Protein AF-A0A316ZBU3-F1 (afdb_monomer)

pLDDT: mean 79.97, std 15.05, range [44.72, 95.62]

Structure (mmCIF, N/CA/C/O backbone):
data_AF-A0A316ZBU3-F1
#
_entry.id   AF-A0A316ZBU3-F1
#
loop_
_atom_site.group_PDB
_atom_site.id
_atom_site.type_symbol
_atom_site.label_atom_id
_atom_site.label_alt_id
_atom_site.label_comp_id
_atom_site.label_asym_id
_atom_site.label_entity_id
_atom_site.label_seq_id
_atom_site.pdbx_PDB_ins_code
_atom_site.Cartn_x
_atom_site.Cartn_y
_atom_site.Cartn_z
_atom_site.occupancy
_atom_site.B_iso_or_equiv
_atom_site.auth_seq_id
_atom_site.auth_comp_id
_atom_site.auth_asym_id
_atom_site.auth_atom_id
_atom_site.pdbx_PDB_model_num
ATOM 1 N N . MET A 1 1 ? 65.492 -91.848 -35.095 1.00 44.72 1 MET A N 1
ATOM 2 C CA . MET A 1 1 ? 66.182 -91.610 -36.383 1.00 44.72 1 MET A CA 1
ATOM 3 C C . MET A 1 1 ? 66.006 -90.138 -36.742 1.00 44.72 1 MET A C 1
ATOM 5 O O . MET A 1 1 ? 64.896 -89.713 -37.007 1.00 44.72 1 MET A O 1
ATOM 9 N N . LEU A 1 2 ? 66.937 -89.298 -36.288 1.00 45.28 2 LEU A N 1
ATOM 10 C CA . LEU A 1 2 ? 67.874 -88.529 -37.126 1.00 45.28 2 LEU A CA 1
ATOM 11 C C . LEU A 1 2 ? 67.228 -87.744 -38.290 1.00 45.28 2 LEU A C 1
ATOM 13 O O . LEU A 1 2 ? 67.002 -88.288 -39.361 1.00 45.28 2 LEU A O 1
ATOM 17 N N . ARG A 1 3 ? 67.022 -86.444 -38.013 1.00 51.41 3 ARG A N 1
ATOM 18 C CA . ARG A 1 3 ? 67.119 -85.245 -38.876 1.00 51.41 3 ARG A CA 1
ATOM 19 C C . ARG A 1 3 ? 66.688 -85.354 -40.350 1.00 51.41 3 ARG A C 1
ATOM 21 O O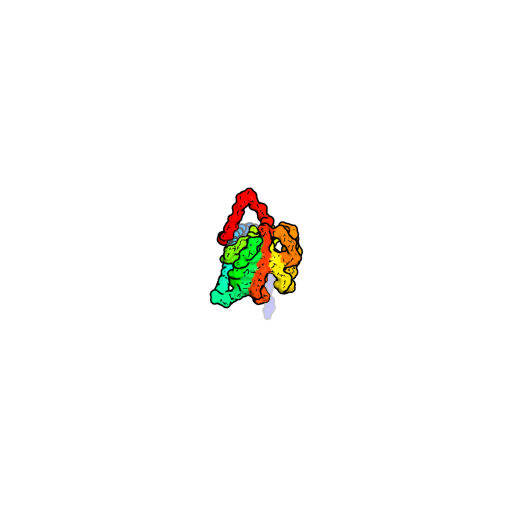 . ARG A 1 3 ? 67.394 -85.978 -41.135 1.00 51.41 3 ARG A O 1
ATOM 28 N N . PRO A 1 4 ? 65.780 -84.465 -40.793 1.00 47.03 4 PRO A N 1
ATOM 29 C CA . PRO A 1 4 ? 65.858 -83.889 -42.122 1.00 47.03 4 PRO A CA 1
ATOM 30 C C . PRO A 1 4 ? 66.311 -82.423 -42.054 1.00 47.03 4 PRO A C 1
ATOM 32 O O . PRO A 1 4 ? 65.635 -81.541 -41.536 1.00 47.03 4 PRO A O 1
ATOM 35 N N . LEU A 1 5 ? 67.526 -82.222 -42.559 1.00 55.91 5 LEU A N 1
ATOM 36 C CA . LEU A 1 5 ? 67.884 -81.245 -43.589 1.00 55.91 5 LEU A CA 1
ATOM 37 C C . LEU A 1 5 ? 67.187 -79.873 -43.554 1.00 55.91 5 LEU A C 1
ATOM 39 O O . LEU A 1 5 ? 66.074 -79.681 -44.040 1.00 55.91 5 LEU A O 1
ATOM 43 N N . PHE A 1 6 ? 67.979 -78.897 -43.103 1.00 49.16 6 PHE A N 1
ATOM 44 C CA . PHE A 1 6 ? 67.940 -77.500 -43.525 1.00 49.16 6 PHE A CA 1
ATOM 45 C C . PHE A 1 6 ? 67.599 -77.373 -45.018 1.00 49.16 6 PHE A C 1
ATOM 47 O O . PHE A 1 6 ? 68.375 -77.783 -45.883 1.00 49.16 6 PHE A O 1
ATOM 54 N N . ARG A 1 7 ? 66.469 -76.733 -45.322 1.00 52.19 7 ARG A N 1
ATOM 55 C CA . ARG A 1 7 ? 66.191 -76.160 -46.640 1.00 52.19 7 ARG A CA 1
ATOM 56 C C . ARG A 1 7 ? 66.174 -74.644 -46.480 1.00 52.19 7 ARG A C 1
ATOM 58 O O . ARG A 1 7 ? 65.206 -74.079 -45.980 1.00 52.19 7 ARG A O 1
ATOM 65 N N . LEU A 1 8 ? 67.270 -73.999 -46.877 1.00 56.41 8 LEU A N 1
ATOM 66 C CA . LEU A 1 8 ? 67.331 -72.550 -47.057 1.00 56.41 8 LEU A CA 1
ATOM 67 C C . LEU A 1 8 ? 66.289 -72.148 -48.107 1.00 56.41 8 LEU A C 1
ATOM 69 O O . LEU A 1 8 ? 66.340 -72.606 -49.249 1.00 56.41 8 LEU A O 1
ATOM 73 N N . ARG A 1 9 ? 65.330 -71.311 -47.705 1.00 48.38 9 ARG A N 1
ATOM 74 C CA . ARG A 1 9 ? 64.404 -70.629 -48.612 1.00 48.38 9 ARG A CA 1
ATOM 75 C C . ARG A 1 9 ? 64.863 -69.180 -48.820 1.00 48.38 9 ARG A C 1
ATOM 77 O O . ARG A 1 9 ? 65.402 -68.582 -47.892 1.00 48.38 9 ARG A O 1
ATOM 84 N N . PRO A 1 10 ? 64.686 -68.641 -50.036 1.00 53.09 10 PRO A N 1
ATOM 85 C CA . PRO A 1 10 ? 65.305 -67.394 -50.471 1.00 53.09 10 PRO A CA 1
ATOM 86 C C . PRO A 1 10 ? 64.689 -66.169 -49.783 1.00 53.09 10 PRO A C 1
ATOM 88 O O . PRO A 1 10 ? 63.484 -66.124 -49.536 1.00 53.09 10 PRO A O 1
ATOM 91 N N . LEU A 1 11 ? 65.527 -65.159 -49.527 1.00 57.66 11 LEU A N 1
ATOM 92 C CA . LEU A 1 11 ? 65.116 -63.811 -49.132 1.00 57.66 11 LEU A CA 1
ATOM 93 C C . LEU A 1 11 ? 64.301 -63.182 -50.270 1.00 57.66 11 LEU A C 1
ATOM 95 O O . LEU A 1 11 ? 64.854 -62.740 -51.278 1.00 57.66 11 LEU A O 1
ATOM 99 N N . ALA A 1 12 ? 62.977 -63.168 -50.120 1.00 54.72 12 ALA A N 1
ATOM 100 C CA . ALA A 1 12 ? 62.088 -62.446 -51.016 1.00 54.72 12 ALA A CA 1
ATOM 101 C C . ALA A 1 12 ? 62.079 -60.956 -50.645 1.00 54.72 12 ALA A C 1
ATOM 103 O O . ALA A 1 12 ? 61.930 -60.576 -49.484 1.00 54.72 12 ALA A O 1
ATOM 104 N N . ARG A 1 13 ? 62.293 -60.132 -51.670 1.00 53.91 13 ARG A N 1
ATOM 105 C CA . ARG A 1 13 ? 62.424 -58.676 -51.626 1.00 53.91 13 ARG A CA 1
ATOM 106 C C . ARG A 1 13 ? 61.194 -58.011 -51.002 1.00 53.91 13 ARG A C 1
ATOM 108 O O . ARG A 1 13 ? 60.068 -58.286 -51.402 1.00 53.91 13 ARG A O 1
ATOM 115 N N . SER A 1 14 ? 61.452 -57.089 -50.078 1.00 56.28 14 SER A N 1
ATOM 116 C CA . SER A 1 14 ? 60.487 -56.117 -49.561 1.00 56.28 14 SER A CA 1
ATOM 117 C C . SER A 1 14 ? 59.882 -55.317 -50.719 1.00 56.28 14 SER A C 1
ATOM 119 O O . SER A 1 14 ? 60.588 -54.550 -51.375 1.00 56.28 14 SER A O 1
ATOM 121 N N . SER A 1 15 ? 58.589 -55.509 -50.992 1.00 60.25 15 SER A N 1
ATOM 122 C CA . SER A 1 15 ? 57.818 -54.578 -51.812 1.00 60.25 15 SER A CA 1
ATOM 123 C C . SER A 1 15 ? 57.127 -53.584 -50.886 1.00 60.25 15 SER A C 1
ATOM 125 O O . SER A 1 15 ? 56.212 -53.951 -50.146 1.00 60.25 15 SER A O 1
ATOM 127 N N . LEU A 1 16 ? 57.557 -52.325 -50.938 1.00 57.50 16 LEU A N 1
ATOM 128 C CA . LEU A 1 16 ? 56.818 -51.191 -50.392 1.00 57.50 16 LEU A CA 1
ATOM 129 C C . LEU A 1 16 ? 55.470 -51.109 -51.119 1.00 57.50 16 LEU A C 1
ATOM 131 O O . LEU A 1 16 ? 55.393 -50.636 -52.250 1.00 57.50 16 LEU A O 1
ATOM 135 N N . ALA A 1 17 ? 54.412 -51.619 -50.491 1.00 56.19 17 ALA A N 1
ATOM 136 C CA . ALA A 1 17 ? 53.055 -51.396 -50.958 1.00 56.19 17 ALA A CA 1
ATOM 137 C C . ALA A 1 17 ? 52.697 -49.927 -50.697 1.00 56.19 17 ALA A C 1
ATOM 139 O O . ALA A 1 17 ? 52.719 -49.465 -49.555 1.00 56.19 17 ALA A O 1
ATOM 140 N N . ALA A 1 18 ? 52.400 -49.191 -51.765 1.00 62.34 18 ALA A N 1
ATOM 141 C CA . ALA A 1 18 ? 51.886 -47.834 -51.683 1.00 62.34 18 ALA A CA 1
ATOM 142 C C . ALA A 1 18 ? 50.567 -47.833 -50.891 1.00 62.34 18 ALA A C 1
ATOM 144 O O . ALA A 1 18 ? 49.621 -48.536 -51.254 1.00 62.34 18 ALA A O 1
ATOM 145 N N . LEU A 1 19 ? 50.501 -47.055 -49.805 1.00 56.84 19 LEU A N 1
ATOM 146 C CA . LEU A 1 19 ? 49.244 -46.796 -49.109 1.00 56.84 19 LEU A CA 1
ATOM 147 C C . LEU A 1 19 ? 48.304 -46.050 -50.063 1.00 56.84 19 LEU A C 1
ATOM 149 O O . LEU A 1 19 ? 48.562 -44.905 -50.428 1.00 56.84 19 LEU A O 1
ATOM 153 N N . ALA A 1 20 ? 47.203 -46.690 -50.450 1.00 63.16 20 ALA A N 1
ATOM 154 C CA . ALA A 1 20 ? 46.106 -46.002 -51.115 1.00 63.16 20 ALA A CA 1
ATOM 155 C C . ALA A 1 20 ? 45.462 -44.997 -50.136 1.00 63.16 20 ALA A C 1
ATOM 157 O O . ALA A 1 20 ? 45.242 -45.347 -48.968 1.00 63.16 20 ALA A O 1
ATOM 158 N N . PRO A 1 21 ? 45.132 -43.766 -50.567 1.00 57.69 21 PRO A N 1
ATOM 159 C CA . PRO A 1 21 ? 44.391 -42.837 -49.726 1.00 57.69 21 PRO A CA 1
ATOM 160 C C . PRO A 1 21 ? 43.001 -43.419 -49.448 1.00 57.69 21 PRO A C 1
ATOM 162 O O . PRO A 1 21 ? 42.269 -43.801 -50.362 1.00 57.69 21 PRO A O 1
ATOM 165 N N . ARG A 1 22 ? 42.647 -43.523 -48.164 1.00 57.97 22 ARG A N 1
ATOM 166 C CA . ARG A 1 22 ? 41.316 -43.968 -47.733 1.00 57.97 22 ARG A CA 1
ATOM 167 C C . ARG A 1 22 ? 40.292 -42.937 -48.225 1.00 57.97 22 ARG A C 1
ATOM 169 O O . ARG A 1 22 ? 40.534 -41.744 -48.033 1.00 57.97 22 ARG A O 1
ATOM 176 N N . PRO A 1 23 ? 39.166 -43.348 -48.831 1.00 57.75 23 PRO A N 1
ATOM 177 C CA . PRO A 1 23 ? 38.136 -42.398 -49.220 1.00 57.75 23 PRO A CA 1
ATOM 178 C C . PRO A 1 23 ? 37.606 -41.702 -47.963 1.00 57.75 23 PRO A C 1
ATOM 180 O O . PRO A 1 23 ? 37.270 -42.357 -46.973 1.00 57.75 23 PRO A O 1
ATOM 183 N N . LEU A 1 24 ? 37.570 -40.370 -47.993 1.00 62.28 24 LEU A N 1
ATOM 184 C CA . LEU A 1 24 ? 36.965 -39.562 -46.941 1.00 62.28 24 LEU A CA 1
ATOM 185 C C . LEU A 1 24 ? 35.472 -39.896 -46.890 1.00 62.28 24 LEU A C 1
ATOM 187 O O . LEU A 1 24 ? 34.728 -39.603 -47.825 1.00 62.28 24 LEU A O 1
ATOM 191 N N . ALA A 1 25 ? 35.042 -40.544 -45.810 1.00 65.94 25 ALA A N 1
ATOM 192 C CA . ALA A 1 25 ? 33.627 -40.725 -45.539 1.00 65.94 25 ALA A CA 1
ATOM 193 C C . ALA A 1 25 ? 32.981 -39.342 -45.329 1.00 65.94 25 ALA A C 1
ATOM 195 O O . ALA A 1 25 ? 33.579 -38.493 -44.660 1.00 65.94 25 ALA A O 1
ATOM 196 N N . PRO A 1 26 ? 31.776 -39.088 -45.866 1.00 59.59 26 PRO A N 1
ATOM 197 C CA . PRO A 1 26 ? 31.086 -37.835 -45.612 1.00 59.59 26 PRO A CA 1
ATOM 198 C C . PRO A 1 26 ? 30.769 -37.732 -44.116 1.00 59.59 26 PRO A C 1
ATOM 200 O O . PRO A 1 26 ? 30.178 -38.646 -43.534 1.00 59.59 26 PRO A O 1
ATOM 203 N N . LEU A 1 27 ? 31.151 -36.614 -43.493 1.00 62.69 27 LEU A N 1
ATOM 204 C CA . LEU A 1 27 ? 30.695 -36.258 -42.152 1.00 62.69 27 LEU A CA 1
ATOM 205 C C . LEU A 1 27 ? 29.171 -36.113 -42.196 1.00 62.69 27 LEU A C 1
ATOM 207 O O . LEU A 1 27 ? 28.633 -35.102 -42.645 1.00 62.69 27 LEU A O 1
ATOM 211 N N . ARG A 1 28 ? 28.460 -37.145 -41.735 1.00 63.66 28 ARG A N 1
ATOM 212 C CA . ARG A 1 28 ? 27.046 -37.021 -41.395 1.00 63.66 28 ARG A CA 1
ATOM 213 C C . ARG A 1 28 ? 26.951 -36.095 -40.187 1.00 63.66 28 ARG A C 1
ATOM 215 O O . ARG A 1 28 ? 27.232 -36.510 -39.066 1.00 63.66 28 ARG A O 1
ATOM 222 N N . LEU A 1 29 ? 26.548 -34.850 -40.426 1.00 65.25 29 LEU A N 1
ATOM 223 C CA . LEU A 1 29 ? 26.002 -33.982 -39.389 1.00 65.25 29 LEU A CA 1
ATOM 224 C C . LEU A 1 29 ? 24.760 -34.680 -38.828 1.00 65.25 29 LEU A C 1
ATOM 226 O O . LEU A 1 29 ? 23.705 -34.704 -39.461 1.00 65.25 29 LEU A O 1
ATOM 230 N N . ALA A 1 30 ? 24.908 -35.320 -37.670 1.00 67.12 30 ALA A N 1
ATOM 231 C CA . ALA A 1 30 ? 23.761 -35.767 -36.904 1.00 67.12 30 ALA A CA 1
ATOM 232 C C . ALA A 1 30 ? 22.961 -34.517 -36.502 1.00 67.12 30 ALA A C 1
ATOM 234 O O . ALA A 1 30 ? 23.566 -33.546 -36.033 1.00 67.12 30 ALA A O 1
ATOM 235 N N . PRO A 1 31 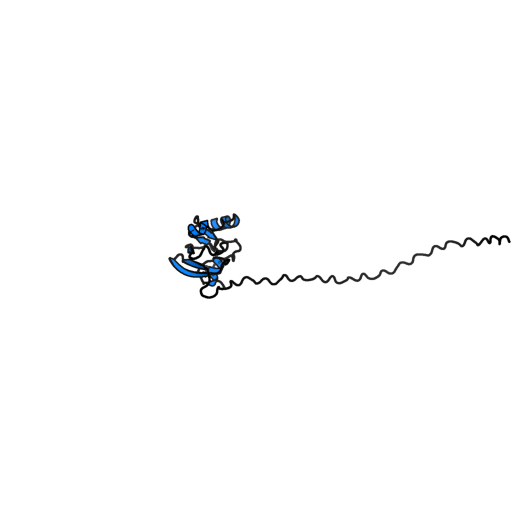? 21.631 -34.494 -36.682 1.00 61.34 31 PRO A N 1
ATOM 236 C CA . PRO A 1 31 ? 20.837 -33.395 -36.174 1.00 61.34 31 PRO A CA 1
ATOM 237 C C . PRO A 1 31 ? 20.921 -33.454 -34.649 1.00 61.34 31 PRO A C 1
ATOM 239 O O . PRO A 1 31 ? 20.359 -34.348 -34.018 1.00 61.34 31 PRO A O 1
ATOM 242 N N . VAL A 1 32 ? 21.646 -32.514 -34.045 1.00 66.56 32 VAL A N 1
ATOM 243 C CA . VAL A 1 32 ? 21.494 -32.238 -32.618 1.00 66.56 32 VAL A CA 1
ATOM 244 C C . VAL A 1 32 ? 20.134 -31.573 -32.496 1.00 66.56 32 VAL A C 1
ATOM 246 O O . VAL A 1 32 ? 19.999 -30.363 -32.679 1.00 66.56 32 VAL A O 1
ATOM 249 N N . ALA A 1 33 ? 19.100 -32.383 -32.278 1.00 68.75 33 ALA A N 1
ATOM 250 C CA . ALA A 1 33 ? 17.799 -31.872 -31.904 1.00 68.75 33 ALA A CA 1
ATOM 251 C C . ALA A 1 33 ? 17.996 -31.114 -30.587 1.00 68.75 33 ALA A C 1
ATOM 253 O O . ALA A 1 33 ? 18.212 -31.717 -29.536 1.00 68.75 33 ALA A O 1
ATOM 254 N N . ARG A 1 34 ? 18.007 -29.779 -30.653 1.00 68.38 34 ARG A N 1
ATOM 255 C CA . ARG A 1 34 ? 17.937 -28.949 -29.454 1.00 68.38 34 ARG A CA 1
ATOM 256 C C . ARG A 1 34 ? 16.595 -29.257 -28.806 1.00 68.38 34 ARG A C 1
ATOM 258 O O . ARG A 1 34 ? 15.555 -28.893 -29.347 1.00 68.38 34 ARG A O 1
ATOM 265 N N . ALA A 1 35 ? 16.629 -29.965 -27.684 1.00 72.56 35 ALA A N 1
ATOM 266 C CA . ALA A 1 35 ? 15.456 -30.151 -26.856 1.00 72.56 35 ALA A CA 1
ATOM 267 C C . ALA A 1 35 ? 15.025 -28.770 -26.350 1.00 72.56 35 ALA A C 1
ATOM 269 O O . ALA A 1 35 ? 15.732 -28.132 -25.567 1.00 72.56 35 ALA A O 1
ATOM 270 N N . LEU A 1 36 ? 13.890 -28.284 -26.848 1.00 73.88 36 LEU A N 1
ATOM 271 C CA . LEU A 1 36 ? 13.205 -27.156 -26.237 1.00 73.88 36 LEU A CA 1
ATOM 272 C C . LEU A 1 36 ? 12.674 -27.661 -24.895 1.00 73.88 36 LEU A C 1
ATOM 274 O O . LEU A 1 36 ? 11.843 -28.566 -24.852 1.00 73.88 36 LEU A O 1
ATOM 278 N N . HIS A 1 37 ? 13.217 -27.133 -23.803 1.00 71.69 37 HIS A N 1
ATOM 279 C CA . HIS A 1 37 ? 12.676 -27.368 -22.474 1.00 71.69 37 HIS A CA 1
ATOM 280 C C . HIS A 1 37 ? 11.503 -26.409 -22.289 1.00 71.69 37 HIS A C 1
ATOM 282 O O . HIS A 1 37 ? 11.641 -25.202 -22.477 1.00 71.69 37 HIS A O 1
ATOM 288 N N . VAL A 1 38 ? 10.339 -26.954 -21.958 1.00 73.50 38 VAL A N 1
ATOM 289 C CA . VAL A 1 38 ? 9.201 -26.161 -21.498 1.00 73.50 38 VAL A CA 1
ATOM 290 C C . VAL A 1 38 ? 9.263 -26.196 -19.978 1.00 73.50 38 VAL A C 1
ATOM 292 O O . VAL A 1 38 ? 9.302 -27.276 -19.387 1.00 73.50 38 VAL A O 1
ATOM 295 N N . SER A 1 39 ? 9.336 -25.027 -19.345 1.00 73.62 39 SER A N 1
ATOM 296 C CA . SER A 1 39 ? 9.201 -24.929 -17.892 1.00 73.62 39 SER A CA 1
ATOM 297 C C . SER A 1 39 ? 7.834 -25.466 -17.471 1.00 73.62 39 SER A C 1
ATOM 299 O O . SER A 1 39 ? 6.859 -25.327 -18.210 1.00 73.62 39 SER A O 1
ATOM 301 N N . ALA A 1 40 ? 7.747 -26.078 -16.288 1.00 78.38 40 ALA A N 1
ATOM 302 C CA . ALA A 1 40 ? 6.459 -26.482 -15.734 1.00 78.38 40 ALA A CA 1
ATOM 303 C C . ALA A 1 40 ? 5.488 -25.289 -15.738 1.00 78.38 40 ALA A C 1
ATOM 305 O O . ALA A 1 40 ? 5.889 -24.169 -15.407 1.00 78.38 40 ALA A O 1
ATOM 306 N N . VAL A 1 41 ? 4.226 -25.533 -16.109 1.00 70.75 41 VAL A N 1
ATOM 307 C CA . VAL A 1 41 ? 3.166 -24.525 -16.010 1.00 70.75 41 VAL A CA 1
ATOM 308 C C . VAL A 1 41 ? 3.069 -24.115 -14.546 1.00 70.75 41 VAL A C 1
ATOM 310 O O . VAL A 1 41 ? 2.668 -24.908 -13.695 1.00 70.75 41 VAL A O 1
ATOM 313 N N . ARG A 1 42 ? 3.478 -22.883 -14.250 1.00 66.44 42 ARG A N 1
ATOM 314 C CA . ARG A 1 42 ? 3.159 -22.229 -12.988 1.00 66.44 42 ARG A CA 1
ATOM 315 C C . ARG A 1 42 ? 1.822 -21.541 -13.185 1.00 66.44 42 ARG A C 1
ATOM 317 O O . ARG A 1 42 ? 1.655 -20.807 -14.155 1.00 66.44 42 ARG A O 1
ATOM 324 N N . ALA A 1 43 ? 0.868 -21.817 -12.302 1.00 63.91 43 ALA A N 1
ATOM 325 C CA . ALA A 1 43 ? -0.338 -21.012 -12.238 1.00 63.91 43 ALA A CA 1
ATOM 326 C C . ALA A 1 43 ? 0.099 -19.565 -11.973 1.00 63.91 43 ALA A C 1
ATOM 328 O O . ALA A 1 43 ? 0.772 -19.298 -10.978 1.00 63.91 43 ALA A O 1
ATOM 329 N N . HIS A 1 44 ? -0.211 -18.660 -12.900 1.00 58.69 44 HIS A N 1
ATOM 330 C CA . HIS A 1 44 ? -0.108 -17.229 -12.640 1.00 58.69 44 HIS A CA 1
ATOM 331 C C . HIS A 1 44 ? -1.151 -16.938 -11.563 1.00 58.69 44 HIS A C 1
ATOM 333 O O . HIS A 1 44 ? -2.309 -17.300 -11.758 1.00 58.69 44 HIS A O 1
ATOM 339 N N . GLY A 1 45 ? -0.706 -16.451 -10.402 1.00 59.75 45 GLY A N 1
ATOM 340 C CA . GLY A 1 45 ? -1.483 -16.391 -9.165 1.00 59.75 45 GLY A CA 1
ATOM 341 C C . GLY A 1 45 ? -2.823 -15.687 -9.338 1.00 59.75 45 GLY A C 1
ATOM 342 O O . GLY A 1 45 ? -2.920 -14.479 -9.179 1.00 59.75 45 GLY A O 1
ATOM 343 N N . SER A 1 46 ? -3.868 -16.450 -9.651 1.00 58.75 46 SER A N 1
ATOM 344 C CA . SER A 1 46 ? -5.238 -15.998 -9.484 1.00 58.75 46 SER A CA 1
ATOM 345 C C . SER A 1 46 ? -5.487 -15.980 -7.985 1.00 58.75 46 SER A C 1
ATOM 347 O O . SER A 1 46 ? -5.518 -17.055 -7.380 1.00 58.75 46 SER A O 1
ATOM 349 N N . ILE A 1 47 ? -5.619 -14.792 -7.398 1.00 63.47 47 ILE A N 1
ATOM 350 C CA . ILE A 1 47 ? -6.040 -14.618 -6.006 1.00 63.47 47 ILE A CA 1
ATOM 351 C C . ILE A 1 47 ? -7.311 -15.456 -5.815 1.00 63.47 47 ILE A C 1
ATOM 353 O O . ILE A 1 47 ? -8.356 -15.199 -6.416 1.00 63.47 47 ILE A O 1
ATOM 357 N N . THR A 1 48 ? -7.210 -16.559 -5.074 1.00 66.56 48 THR A N 1
ATOM 358 C CA . THR A 1 48 ? -8.332 -17.482 -4.893 1.00 66.56 48 THR A CA 1
ATOM 359 C C . THR A 1 48 ? -9.221 -16.942 -3.797 1.00 66.56 48 THR A C 1
ATOM 361 O O . THR A 1 48 ? -8.847 -17.003 -2.636 1.00 66.56 48 THR A O 1
ATOM 364 N N . ARG A 1 49 ? -10.409 -16.435 -4.127 1.00 65.88 49 ARG A N 1
ATOM 365 C CA . ARG A 1 49 ? -11.324 -15.895 -3.114 1.00 65.88 49 ARG A CA 1
ATOM 366 C C . ARG A 1 49 ? -11.650 -16.936 -2.027 1.00 65.88 49 ARG A C 1
ATOM 368 O O . ARG A 1 49 ? -12.048 -18.051 -2.386 1.00 65.88 49 ARG A O 1
ATOM 375 N N . PRO A 1 50 ? -11.586 -16.582 -0.729 1.00 68.62 50 PRO A N 1
ATOM 376 C CA . PRO A 1 50 ? -12.046 -17.489 0.309 1.00 68.62 50 PRO A CA 1
ATOM 377 C C . PRO A 1 50 ? -13.553 -17.752 0.167 1.00 68.62 50 PRO A C 1
ATOM 379 O O . PRO A 1 50 ? -14.312 -16.877 -0.280 1.00 68.62 50 PRO A O 1
ATOM 382 N N . PRO A 1 51 ? -14.034 -18.942 0.561 1.00 69.50 51 PRO A N 1
ATOM 383 C CA . PRO A 1 51 ? -15.462 -19.204 0.654 1.00 69.50 51 PRO A CA 1
ATOM 384 C C . PRO A 1 51 ? -16.133 -18.210 1.618 1.00 69.50 51 PRO A C 1
ATOM 386 O O . PRO A 1 51 ? -15.568 -17.812 2.635 1.00 69.50 51 PRO A O 1
ATOM 389 N N . LYS A 1 52 ? -17.363 -17.784 1.293 1.00 54.25 52 LYS A N 1
ATOM 390 C CA . LYS A 1 52 ? -18.113 -16.789 2.082 1.00 54.25 52 LYS A CA 1
ATOM 391 C C . LYS A 1 52 ? -18.187 -17.199 3.561 1.00 54.25 52 LYS A C 1
ATOM 393 O O . LYS A 1 52 ? -18.889 -18.150 3.890 1.00 54.25 52 LYS A O 1
ATOM 398 N N . GLY A 1 53 ? -17.534 -16.427 4.432 1.00 61.34 53 GLY A N 1
ATOM 399 C CA . GLY A 1 53 ? -17.537 -16.618 5.890 1.00 61.34 53 GLY A CA 1
ATOM 400 C C . GLY A 1 53 ? -16.203 -17.087 6.475 1.00 61.34 53 GLY A C 1
ATOM 401 O O . GLY A 1 53 ? -16.041 -17.050 7.691 1.00 61.34 53 GLY A O 1
ATOM 402 N N . GLU A 1 54 ? -15.250 -17.464 5.627 1.00 69.00 54 GLU A N 1
ATOM 403 C CA . GLU A 1 54 ? -13.866 -17.769 5.987 1.00 69.00 54 GLU A CA 1
ATOM 404 C C . GLU A 1 54 ? -12.969 -16.629 5.472 1.00 69.00 54 GLU A C 1
ATOM 406 O O . GLU A 1 54 ? -13.277 -16.018 4.448 1.00 69.00 54 GLU A O 1
ATOM 411 N N . GLY A 1 55 ? -11.917 -16.267 6.207 1.00 80.00 55 GLY A N 1
ATOM 412 C CA . GLY A 1 55 ? -10.985 -15.208 5.802 1.00 80.00 55 GLY A CA 1
ATOM 413 C C . GLY A 1 55 ? -10.807 -14.081 6.819 1.00 80.00 55 GLY A C 1
ATOM 414 O O . GLY A 1 55 ? -11.668 -13.808 7.663 1.00 80.00 55 GLY A O 1
ATOM 415 N N . ILE A 1 56 ? -9.654 -13.437 6.707 1.00 89.00 56 ILE A N 1
ATOM 416 C CA . ILE A 1 56 ? -9.148 -12.392 7.595 1.00 89.00 56 ILE A CA 1
ATOM 417 C C . ILE A 1 56 ? -9.836 -11.074 7.219 1.00 89.00 56 ILE A C 1
ATOM 419 O O . ILE A 1 56 ? -9.994 -10.761 6.033 1.00 89.00 56 ILE A O 1
ATOM 423 N N . ARG A 1 57 ? -10.319 -10.327 8.220 1.00 92.12 57 ARG A N 1
ATOM 424 C CA . ARG A 1 57 ? -10.927 -9.005 8.016 1.00 92.12 57 ARG A CA 1
ATOM 425 C C . ARG A 1 57 ? -9.845 -7.961 7.821 1.00 92.12 57 ARG A C 1
ATOM 427 O O . ARG A 1 57 ? -9.007 -7.799 8.699 1.00 92.12 57 ARG A O 1
ATOM 434 N N . LEU A 1 58 ? -9.944 -7.199 6.739 1.00 93.06 58 LEU A N 1
ATOM 435 C CA . LEU A 1 58 ? -9.190 -5.963 6.556 1.00 93.06 58 LEU A CA 1
ATOM 436 C C . LEU A 1 58 ? -10.159 -4.814 6.325 1.00 93.06 58 LEU A C 1
ATOM 438 O O . LEU A 1 58 ? -11.161 -4.970 5.626 1.00 93.06 58 LEU A O 1
ATOM 442 N N . ILE A 1 59 ? -9.862 -3.666 6.917 1.00 94.88 59 ILE A N 1
ATOM 443 C CA . ILE A 1 59 ? -10.656 -2.450 6.765 1.00 94.88 59 ILE A CA 1
ATOM 444 C C . ILE A 1 59 ? -9.780 -1.438 6.046 1.00 94.88 59 ILE A C 1
ATOM 446 O O . ILE A 1 59 ? -8.772 -1.000 6.585 1.00 94.88 59 ILE A O 1
ATOM 450 N N . PHE A 1 60 ? -10.152 -1.064 4.831 1.00 95.19 60 PHE A N 1
ATOM 451 C CA . PHE A 1 60 ? -9.456 -0.026 4.084 1.00 95.19 60 PHE A CA 1
ATOM 452 C C . PHE A 1 60 ? -10.102 1.315 4.377 1.00 95.19 60 PHE A C 1
ATOM 454 O O . PHE A 1 60 ? -11.315 1.448 4.229 1.00 95.19 60 PHE A O 1
ATOM 461 N N . ARG A 1 61 ? -9.304 2.294 4.798 1.00 95.00 61 ARG A N 1
ATOM 462 C CA . ARG A 1 61 ? -9.758 3.656 5.054 1.00 95.00 61 ARG A CA 1
ATOM 463 C C . ARG A 1 61 ? -9.173 4.597 4.017 1.00 95.00 61 ARG A C 1
ATOM 465 O O . ARG A 1 61 ? -7.965 4.826 3.988 1.00 95.00 61 ARG A O 1
ATOM 472 N N . ASP A 1 62 ? -10.040 5.168 3.196 1.00 91.19 62 ASP A N 1
ATOM 473 C CA . ASP A 1 62 ? -9.649 6.106 2.151 1.00 91.19 62 ASP A CA 1
ATOM 474 C C . ASP A 1 62 ? -9.209 7.454 2.737 1.00 91.19 62 ASP A C 1
ATOM 476 O O . ASP A 1 62 ? -9.496 7.809 3.885 1.00 91.19 62 ASP A O 1
ATOM 480 N N . ALA A 1 63 ? -8.580 8.279 1.900 1.00 86.56 63 ALA A N 1
ATOM 481 C CA . ALA A 1 63 ? -8.228 9.661 2.225 1.00 86.56 63 ALA A CA 1
ATOM 482 C C . ALA A 1 63 ? -9.434 10.531 2.634 1.00 86.56 63 ALA A C 1
ATOM 484 O O . ALA A 1 63 ? -9.290 11.515 3.359 1.00 86.56 63 ALA A O 1
ATOM 485 N N . LYS A 1 64 ? -10.635 10.173 2.161 1.00 86.19 64 LYS A N 1
ATOM 486 C CA . LYS A 1 64 ? -11.901 10.847 2.494 1.00 86.19 64 LYS A CA 1
ATOM 487 C C . LYS A 1 64 ? -12.491 10.378 3.828 1.00 86.19 64 LYS A C 1
ATOM 489 O O . LYS A 1 64 ? -13.465 10.963 4.294 1.00 86.19 64 LYS A O 1
ATOM 494 N N . GLY A 1 65 ? -11.908 9.343 4.435 1.00 86.25 65 GLY A N 1
ATOM 495 C CA . GLY A 1 65 ? -12.412 8.699 5.644 1.00 86.25 65 GLY A CA 1
ATOM 496 C C . GLY A 1 65 ? -13.538 7.694 5.397 1.00 86.25 65 GLY A C 1
ATOM 497 O O . GLY A 1 65 ? -14.193 7.301 6.356 1.00 86.25 65 GLY A O 1
ATOM 498 N N . GLU A 1 66 ? -13.774 7.295 4.145 1.00 90.88 66 GLU A N 1
ATOM 499 C CA . GLU A 1 66 ? -14.668 6.181 3.820 1.00 90.88 66 GLU A CA 1
ATOM 500 C C . GLU A 1 66 ? -13.968 4.866 4.172 1.00 90.88 66 GLU A C 1
ATOM 502 O O . GLU A 1 66 ? -12.788 4.689 3.872 1.00 90.88 66 GLU A O 1
ATOM 507 N N . GLU A 1 67 ? -14.682 3.968 4.848 1.00 93.81 67 GLU A N 1
ATOM 508 C CA . GLU A 1 67 ? -14.155 2.678 5.289 1.00 93.81 67 GLU A CA 1
ATOM 509 C C . GLU A 1 67 ? -14.824 1.540 4.520 1.00 93.81 67 GLU A C 1
ATOM 511 O O . GLU A 1 67 ? -16.051 1.495 4.384 1.00 93.81 67 GLU A O 1
ATOM 516 N N . LYS A 1 68 ? -14.017 0.595 4.036 1.00 93.06 68 LYS A N 1
ATOM 517 C CA . LYS A 1 6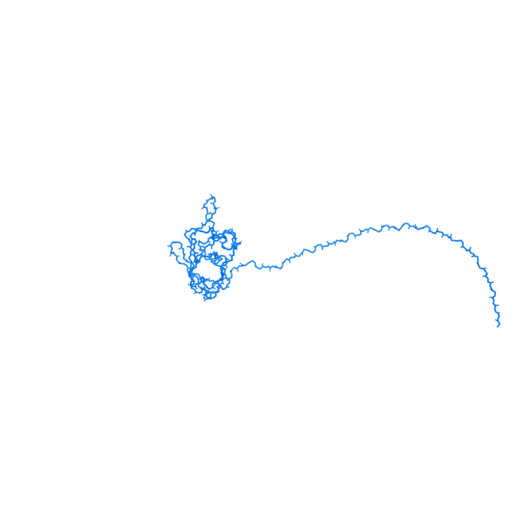8 ? -14.475 -0.582 3.299 1.00 93.06 68 LYS A CA 1
ATOM 518 C C . LYS A 1 68 ? -13.924 -1.844 3.949 1.00 93.06 68 LYS A C 1
ATOM 520 O O . LYS A 1 68 ? -12.718 -2.078 3.947 1.00 93.06 68 LYS A O 1
ATOM 525 N N . GLU A 1 69 ? -14.817 -2.661 4.501 1.00 93.69 69 GLU A N 1
ATOM 526 C CA . GLU A 1 69 ? -14.460 -3.978 5.035 1.00 93.69 69 GLU A CA 1
ATOM 527 C C . GLU A 1 69 ? -14.365 -4.991 3.893 1.00 93.69 69 GLU A C 1
ATOM 529 O O . GLU A 1 69 ? -15.300 -5.155 3.102 1.00 93.69 69 GLU A O 1
ATOM 534 N N . VAL A 1 70 ? -13.246 -5.707 3.841 1.00 91.44 70 VAL A N 1
ATOM 535 C CA . VAL A 1 70 ? -12.998 -6.769 2.872 1.00 91.44 70 VAL A CA 1
ATOM 536 C C . VAL A 1 70 ? -12.533 -8.048 3.561 1.00 91.44 70 VAL A C 1
ATOM 538 O O . VAL A 1 70 ? -12.109 -8.057 4.719 1.00 91.44 70 VAL A O 1
ATOM 541 N N . ARG A 1 71 ? -1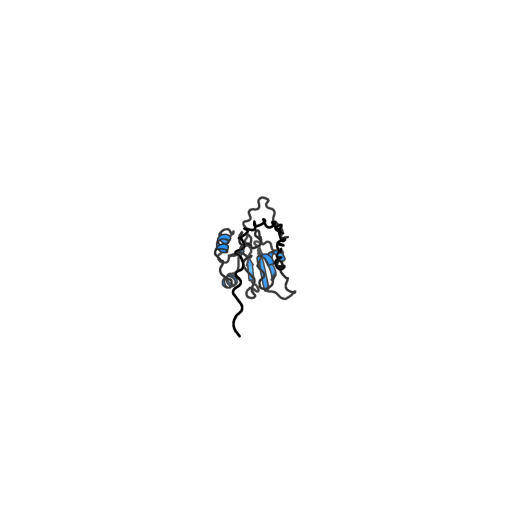2.645 -9.161 2.832 1.00 91.12 71 ARG A N 1
ATOM 542 C CA . ARG A 1 71 ? -12.202 -10.487 3.275 1.00 91.12 71 ARG A CA 1
ATOM 543 C C . ARG A 1 71 ? -11.094 -10.980 2.356 1.00 91.12 71 ARG A C 1
ATOM 545 O O . ARG A 1 71 ? -11.276 -10.961 1.137 1.00 91.12 71 ARG A O 1
ATOM 552 N N . CYS A 1 72 ? -10.001 -11.435 2.955 1.00 88.69 72 CYS A N 1
ATOM 553 C CA . CYS A 1 72 ? -8.811 -11.949 2.276 1.00 88.69 72 CYS A CA 1
ATOM 554 C C . CYS A 1 72 ? -8.358 -13.281 2.888 1.00 88.69 72 CYS A C 1
ATOM 556 O O . CYS A 1 72 ? -8.823 -13.671 3.968 1.00 88.69 72 CYS A O 1
ATOM 558 N N . ASN A 1 73 ? -7.490 -14.000 2.180 1.00 88.81 73 ASN A N 1
ATOM 559 C CA . ASN A 1 73 ? -6.844 -15.195 2.702 1.00 88.81 73 ASN A CA 1
ATOM 560 C C . ASN A 1 73 ? -5.533 -14.855 3.403 1.00 88.81 73 ASN A C 1
ATOM 562 O O . ASN A 1 73 ? -4.975 -13.770 3.268 1.00 88.81 73 ASN A O 1
ATOM 566 N N . GLU 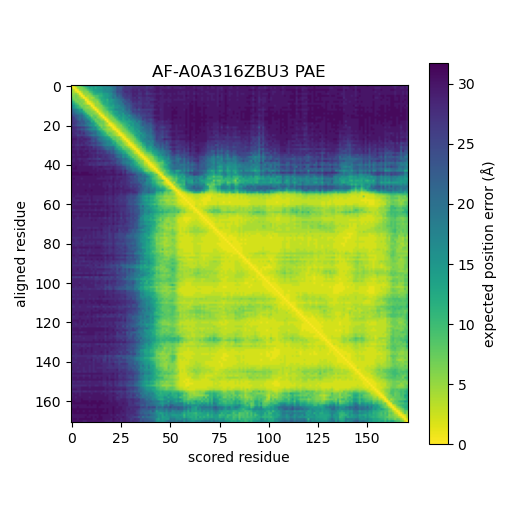A 1 74 ? -5.028 -15.846 4.125 1.00 88.81 74 GLU A N 1
ATOM 567 C CA . GLU A 1 74 ? -3.657 -15.838 4.611 1.00 88.81 74 GLU A CA 1
ATOM 568 C C . GLU A 1 74 ? -2.677 -15.920 3.429 1.00 88.81 74 GLU A C 1
ATOM 570 O O . GLU A 1 74 ? -2.822 -16.787 2.564 1.00 88.81 74 GLU A O 1
ATOM 575 N N . GLY A 1 75 ? -1.683 -15.034 3.410 1.00 88.00 75 GLY A N 1
ATOM 576 C CA . GLY A 1 75 ? -0.663 -14.946 2.364 1.00 88.00 75 GLY A CA 1
ATOM 577 C C . GLY A 1 75 ? -1.035 -14.090 1.149 1.00 88.00 75 GLY A C 1
ATOM 578 O O . GLY A 1 75 ? -0.198 -13.953 0.262 1.00 88.00 75 GLY A O 1
ATOM 579 N N . ASP A 1 76 ? -2.235 -13.503 1.101 1.00 89.69 76 ASP A N 1
ATOM 580 C CA . ASP A 1 76 ? -2.563 -12.489 0.091 1.00 89.69 76 ASP A CA 1
ATOM 581 C C . ASP A 1 76 ? -1.816 -11.178 0.406 1.00 89.69 76 ASP A C 1
ATOM 583 O O . ASP A 1 76 ? -1.592 -10.850 1.574 1.00 89.69 76 ASP A O 1
ATOM 587 N N . ASP A 1 77 ? -1.438 -10.412 -0.617 1.00 92.31 77 ASP A N 1
ATOM 588 C CA . ASP A 1 77 ? -0.820 -9.096 -0.456 1.00 92.31 77 ASP A CA 1
ATOM 589 C C . ASP A 1 77 ? -1.877 -7.977 -0.390 1.00 92.31 77 ASP A C 1
ATOM 591 O O . ASP A 1 77 ? -2.944 -8.061 -1.007 1.00 92.31 77 ASP A O 1
ATOM 595 N N . ILE A 1 78 ? -1.597 -6.901 0.357 1.00 93.44 78 ILE A N 1
ATOM 596 C CA . ILE A 1 78 ? -2.566 -5.802 0.545 1.00 93.44 78 ILE A CA 1
ATOM 597 C C . ILE A 1 78 ? -2.939 -5.147 -0.794 1.00 93.44 78 ILE A C 1
ATOM 599 O O . ILE A 1 78 ? -4.097 -4.763 -0.977 1.00 93.44 78 ILE A O 1
ATOM 603 N N . LEU A 1 79 ? -1.991 -5.026 -1.731 1.00 93.38 79 LEU A N 1
ATOM 604 C CA . LEU A 1 79 ? -2.242 -4.434 -3.047 1.00 93.38 79 LEU A CA 1
ATOM 605 C C . LEU A 1 79 ? -3.223 -5.283 -3.871 1.00 93.38 79 LEU A C 1
ATOM 607 O O . LEU A 1 79 ? -4.216 -4.753 -4.368 1.00 93.38 79 LEU A O 1
ATOM 611 N N . GLY A 1 80 ? -2.988 -6.590 -3.963 1.00 90.38 80 GLY A N 1
ATOM 612 C CA . GLY A 1 80 ? -3.853 -7.534 -4.662 1.00 90.38 80 GLY A CA 1
ATOM 613 C C . GLY A 1 80 ? -5.259 -7.579 -4.071 1.00 90.38 80 GLY A C 1
ATOM 614 O O . GLY A 1 80 ? -6.247 -7.541 -4.807 1.00 90.38 80 GLY A O 1
ATOM 615 N N . VAL A 1 81 ? -5.373 -7.560 -2.739 1.00 91.62 81 VAL A N 1
ATOM 616 C CA . VAL A 1 81 ? -6.673 -7.467 -2.055 1.00 91.62 81 VAL A CA 1
ATOM 617 C C . VAL A 1 81 ? -7.375 -6.146 -2.380 1.00 91.62 81 VAL A C 1
ATOM 619 O O . VAL A 1 81 ? -8.582 -6.141 -2.629 1.00 91.62 81 VAL A O 1
ATOM 622 N N . ALA A 1 82 ? -6.648 -5.028 -2.402 1.00 91.69 82 ALA A N 1
ATOM 623 C CA . ALA A 1 82 ? -7.220 -3.731 -2.744 1.00 91.69 82 ALA A CA 1
ATOM 624 C C . ALA A 1 82 ? -7.772 -3.710 -4.179 1.00 91.69 82 ALA A C 1
ATOM 626 O O . ALA A 1 82 ? -8.880 -3.222 -4.403 1.00 91.69 82 ALA A O 1
ATOM 627 N N . HIS A 1 83 ? -7.045 -4.286 -5.139 1.00 89.75 83 HIS A N 1
ATOM 628 C CA . HIS A 1 83 ? -7.474 -4.361 -6.539 1.00 89.75 83 HIS A CA 1
ATOM 629 C C . HIS A 1 83 ? -8.675 -5.283 -6.744 1.00 89.75 83 HIS A C 1
ATOM 631 O O . HIS A 1 83 ? -9.631 -4.884 -7.406 1.00 89.75 83 HIS A O 1
ATOM 637 N N . GLU A 1 84 ? -8.688 -6.459 -6.115 1.00 87.56 84 GLU A N 1
ATOM 638 C CA . GLU A 1 84 ? -9.814 -7.407 -6.187 1.00 87.56 84 GLU A CA 1
ATOM 639 C C . GLU A 1 84 ? -11.124 -6.789 -5.674 1.00 87.56 84 GLU A C 1
ATOM 641 O O . GLU A 1 84 ? -12.213 -7.060 -6.187 1.00 87.56 84 GLU A O 1
ATOM 646 N N . TRP A 1 85 ? -11.031 -5.943 -4.648 1.00 89.00 85 TRP A N 1
ATOM 647 C CA . TRP A 1 85 ? -12.185 -5.289 -4.044 1.00 89.00 85 TRP A CA 1
ATOM 648 C C . TRP A 1 85 ? -12.456 -3.884 -4.586 1.00 89.00 85 TRP A C 1
ATOM 650 O O . TRP A 1 85 ? -13.321 -3.212 -4.023 1.00 89.00 85 TRP A O 1
ATOM 660 N N . ASP A 1 86 ? -11.797 -3.447 -5.664 1.00 87.75 86 ASP A N 1
ATOM 661 C CA . ASP A 1 86 ? -11.989 -2.124 -6.284 1.00 87.75 86 ASP A CA 1
ATOM 662 C C . ASP A 1 86 ? -11.841 -0.988 -5.248 1.00 87.75 86 ASP A C 1
ATOM 664 O O . ASP A 1 86 ? -12.762 -0.211 -4.967 1.00 87.75 86 ASP A O 1
ATOM 668 N N . ILE A 1 87 ? -10.711 -1.012 -4.539 1.00 90.38 87 ILE A N 1
ATOM 669 C CA . ILE A 1 87 ? -10.233 0.056 -3.655 1.00 90.38 87 ILE A CA 1
ATOM 670 C C . ILE A 1 87 ? -9.266 0.923 -4.461 1.00 90.38 87 ILE A C 1
ATOM 672 O O . ILE A 1 87 ? -8.477 0.414 -5.258 1.00 90.38 87 ILE A O 1
ATOM 676 N N . GLU A 1 88 ? -9.301 2.239 -4.240 1.00 88.44 88 GLU A N 1
ATOM 677 C CA . GLU A 1 88 ? -8.497 3.223 -4.974 1.00 88.44 88 GLU A CA 1
ATOM 678 C C . GLU A 1 88 ? -7.024 3.241 -4.503 1.00 88.44 88 GLU A C 1
ATOM 680 O O . GLU A 1 88 ? -6.478 4.280 -4.137 1.00 88.44 88 GLU A O 1
ATOM 685 N N . LEU A 1 89 ? -6.372 2.074 -4.501 1.00 90.75 89 LEU A N 1
ATOM 686 C CA . LEU A 1 89 ? -4.948 1.915 -4.221 1.00 90.75 89 LEU A CA 1
ATOM 687 C C . LEU A 1 89 ? -4.175 1.727 -5.528 1.00 90.75 89 LEU A C 1
ATOM 689 O O . LEU A 1 89 ? -4.386 0.773 -6.280 1.00 90.75 89 LEU A O 1
ATOM 693 N N . GLU A 1 90 ? -3.247 2.635 -5.808 1.00 89.19 90 GLU A N 1
ATOM 694 C CA . GLU A 1 90 ? -2.422 2.537 -7.006 1.00 89.19 90 GLU A CA 1
ATOM 695 C C . GLU A 1 90 ? -1.333 1.458 -6.869 1.00 89.19 90 GLU A C 1
ATOM 697 O O . GLU A 1 90 ? -0.789 1.208 -5.797 1.00 89.19 90 GLU A O 1
ATOM 702 N N . GLY A 1 91 ? -0.977 0.828 -7.989 1.00 89.94 91 GLY A N 1
ATOM 703 C CA . GLY A 1 91 ? 0.043 -0.221 -8.044 1.00 89.94 91 GLY A CA 1
ATOM 704 C C . GLY A 1 91 ? 0.817 -0.197 -9.353 1.00 89.94 91 GLY A C 1
ATOM 705 O O . GLY A 1 91 ? 0.816 -1.173 -10.090 1.00 89.94 91 GLY A O 1
ATOM 706 N N . ALA A 1 92 ? 1.468 0.923 -9.675 1.00 91.00 92 ALA A N 1
ATOM 707 C CA . ALA A 1 92 ? 2.034 1.159 -11.008 1.00 91.00 92 ALA A CA 1
ATOM 708 C C . ALA A 1 92 ? 3.113 0.149 -11.452 1.00 91.00 92 ALA A C 1
ATOM 710 O O . ALA A 1 92 ? 3.314 -0.022 -12.651 1.00 91.00 92 ALA A O 1
ATOM 711 N N . CYS A 1 93 ? 3.813 -0.491 -10.509 1.00 92.12 93 CYS A N 1
ATOM 712 C CA . CYS A 1 93 ? 4.834 -1.510 -10.789 1.00 92.12 93 CYS A CA 1
ATOM 713 C C . CYS A 1 93 ? 4.377 -2.950 -10.510 1.00 92.12 93 CYS A C 1
ATOM 715 O O . CYS A 1 93 ? 5.219 -3.849 -10.514 1.00 92.12 93 CYS A O 1
ATOM 717 N N . GLU A 1 94 ? 3.091 -3.149 -10.195 1.00 89.75 94 GLU A N 1
ATOM 718 C CA . GLU A 1 94 ? 2.503 -4.476 -9.950 1.00 89.75 94 GLU A CA 1
ATOM 719 C C . GLU A 1 94 ? 3.278 -5.296 -8.894 1.00 89.75 94 GLU A C 1
ATOM 721 O O . GLU A 1 94 ? 3.475 -6.498 -9.029 1.00 89.75 94 GLU A O 1
ATOM 726 N N . GLY A 1 95 ? 3.787 -4.631 -7.851 1.00 90.19 95 GLY A N 1
ATOM 727 C CA . GLY A 1 95 ? 4.512 -5.285 -6.755 1.00 90.19 95 GLY A CA 1
ATOM 728 C C . GLY A 1 95 ? 6.008 -5.526 -6.974 1.00 90.19 95 GLY A C 1
ATOM 729 O O . GLY A 1 95 ? 6.650 -6.151 -6.138 1.00 90.19 95 GLY A O 1
ATOM 730 N N . SER A 1 96 ? 6.604 -4.976 -8.033 1.00 91.94 96 SER A N 1
ATOM 731 C CA . SER A 1 96 ? 8.029 -5.172 -8.362 1.00 91.94 96 SER A CA 1
ATOM 732 C C . SER A 1 96 ? 9.025 -4.300 -7.567 1.00 91.94 96 SER A C 1
ATOM 734 O O . SER A 1 96 ? 10.157 -4.141 -8.012 1.00 91.94 96 SER A O 1
ATOM 736 N N . ILE A 1 97 ? 8.614 -3.676 -6.451 1.00 92.56 97 ILE A N 1
ATOM 737 C CA . ILE A 1 97 ? 9.436 -2.748 -5.628 1.00 92.56 97 ILE A CA 1
ATOM 738 C C . ILE A 1 97 ? 10.126 -1.655 -6.475 1.00 92.56 97 ILE A C 1
ATOM 740 O O . ILE A 1 97 ? 11.263 -1.261 -6.253 1.00 92.56 97 ILE A O 1
ATOM 744 N N . ALA A 1 98 ? 9.437 -1.161 -7.503 1.00 93.19 98 ALA A N 1
ATOM 745 C CA . ALA A 1 98 ? 9.974 -0.144 -8.415 1.00 93.19 98 ALA A CA 1
ATOM 746 C C . ALA A 1 98 ? 9.230 1.197 -8.319 1.00 93.19 98 ALA A C 1
ATOM 748 O O . ALA A 1 98 ? 9.468 2.117 -9.103 1.00 93.19 98 ALA A O 1
ATOM 749 N N . CYS A 1 99 ? 8.271 1.308 -7.397 1.00 92.81 99 CYS A N 1
ATOM 750 C CA . CYS A 1 99 ? 7.517 2.529 -7.149 1.00 92.81 99 CYS A CA 1
ATOM 751 C C . CYS A 1 99 ? 6.958 2.545 -5.721 1.00 92.81 99 CYS A C 1
ATOM 753 O O . CYS A 1 99 ? 6.830 1.497 -5.094 1.00 92.81 99 CYS A O 1
ATOM 755 N N . SER A 1 100 ? 6.505 3.714 -5.272 1.00 93.19 100 SER A N 1
ATOM 756 C CA . SER A 1 100 ? 5.836 3.923 -3.979 1.00 93.19 100 SER A CA 1
ATOM 757 C C . SER A 1 100 ? 4.350 4.277 -4.105 1.00 93.19 100 SER A C 1
ATOM 759 O O . SER A 1 100 ? 3.759 4.885 -3.220 1.00 93.19 100 SER A O 1
ATOM 761 N N . THR A 1 101 ? 3.719 3.908 -5.225 1.00 93.69 101 THR A N 1
ATOM 762 C CA . THR A 1 101 ? 2.284 4.185 -5.454 1.00 93.69 101 THR A CA 1
ATOM 763 C C . THR A 1 101 ? 1.354 3.301 -4.618 1.00 93.69 101 THR A C 1
ATOM 765 O O . THR A 1 101 ? 0.234 3.708 -4.344 1.00 93.69 101 THR A O 1
ATOM 768 N N . CYS A 1 102 ? 1.852 2.154 -4.141 1.00 94.44 102 CYS A N 1
ATOM 769 C CA . CYS A 1 102 ? 1.149 1.232 -3.242 1.00 94.44 102 CYS A CA 1
ATOM 770 C C . CYS A 1 102 ? 1.395 1.528 -1.752 1.00 94.44 102 CYS A C 1
ATOM 772 O O . CYS A 1 102 ? 1.212 0.657 -0.905 1.00 94.44 102 CYS A O 1
ATOM 774 N N . HIS A 1 103 ? 1.879 2.729 -1.432 1.00 95.12 103 HIS A N 1
ATOM 775 C CA . HIS A 1 103 ? 2.128 3.164 -0.062 1.00 95.12 103 HIS A CA 1
ATOM 776 C C . HIS A 1 103 ? 0.844 3.106 0.773 1.00 95.12 103 HIS A C 1
ATOM 778 O O . HIS A 1 103 ? -0.194 3.638 0.378 1.00 95.12 103 HIS A O 1
ATOM 784 N N . VAL A 1 104 ? 0.936 2.464 1.936 1.00 95.12 104 VAL A N 1
ATOM 785 C CA . VAL A 1 104 ? -0.133 2.371 2.931 1.00 95.12 104 VAL A CA 1
ATOM 786 C C . VAL A 1 104 ? 0.410 2.705 4.313 1.00 95.12 104 VAL A C 1
ATOM 788 O O . VAL A 1 104 ? 1.599 2.535 4.592 1.00 95.12 104 VAL A O 1
ATOM 791 N N . ILE A 1 105 ? -0.474 3.172 5.187 1.00 95.25 105 ILE A N 1
ATOM 792 C CA . ILE A 1 105 ? -0.159 3.463 6.583 1.00 95.25 105 ILE A CA 1
ATOM 793 C C . ILE A 1 105 ? -0.855 2.414 7.441 1.00 95.25 105 ILE A C 1
ATOM 795 O O . ILE A 1 105 ? -2.081 2.271 7.398 1.00 95.25 105 ILE A O 1
ATOM 799 N N . LEU A 1 106 ? -0.059 1.678 8.211 1.00 94.31 106 LEU A N 1
ATOM 800 C CA . LEU A 1 106 ? -0.547 0.647 9.115 1.00 94.31 106 LEU A CA 1
ATOM 801 C C . LE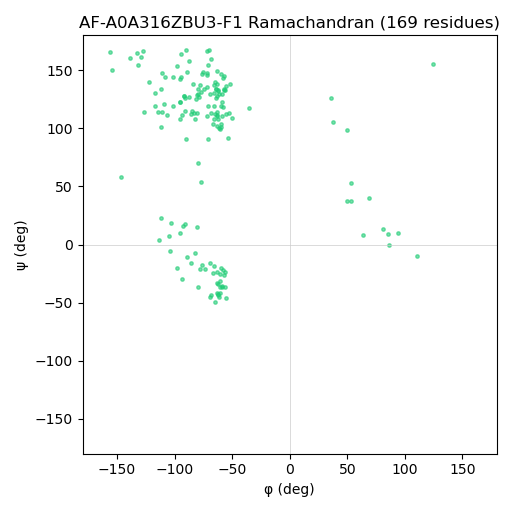U A 1 106 ? -0.656 1.199 10.541 1.00 94.31 106 LEU A C 1
ATOM 803 O O . LEU A 1 106 ? 0.050 2.148 10.902 1.00 94.31 106 LEU A O 1
ATOM 807 N N . PRO A 1 107 ? -1.543 0.640 11.370 1.00 92.88 107 PRO A N 1
ATOM 808 C CA . PRO A 1 107 ? -1.617 1.006 12.767 1.00 92.88 107 PRO A CA 1
ATOM 809 C C . PRO A 1 107 ? -0.445 0.349 13.520 1.00 92.88 107 PRO A C 1
ATOM 811 O O . PRO A 1 107 ? -0.005 -0.744 13.145 1.00 92.88 107 PRO A O 1
ATOM 814 N N . PRO A 1 108 ? 0.088 1.005 14.562 1.00 91.44 108 PRO A N 1
ATOM 815 C CA . PRO A 1 108 ? 1.327 0.589 15.217 1.00 91.44 108 PRO A CA 1
ATOM 816 C C . PRO A 1 108 ? 1.250 -0.836 15.776 1.00 91.44 108 PRO A C 1
ATOM 818 O O . PRO A 1 108 ? 2.200 -1.597 15.637 1.00 91.44 108 PRO A O 1
ATOM 821 N N . GLU A 1 109 ? 0.094 -1.246 16.305 1.00 89.81 109 GLU A N 1
ATOM 822 C CA . GLU A 1 109 ? -0.108 -2.594 16.845 1.00 89.81 109 GLU A CA 1
ATOM 823 C C . GLU A 1 109 ? 0.085 -3.718 15.819 1.00 89.81 109 GLU A C 1
ATOM 825 O O . GLU A 1 109 ? 0.503 -4.816 16.183 1.00 89.81 109 GLU A O 1
ATOM 830 N N . HIS A 1 110 ? -0.224 -3.455 14.548 1.00 89.00 110 HIS A N 1
ATOM 831 C CA . HIS A 1 110 ? -0.047 -4.417 13.467 1.00 89.00 110 HIS A CA 1
ATOM 832 C C . HIS A 1 110 ? 1.300 -4.232 12.769 1.00 89.00 110 HIS A C 1
ATOM 834 O O . HIS A 1 110 ? 1.876 -5.210 12.308 1.00 89.00 110 HIS A O 1
ATOM 840 N N . TYR A 1 111 ? 1.830 -3.007 12.738 1.00 90.75 111 TYR A N 1
ATOM 841 C CA . TYR A 1 111 ? 3.161 -2.722 12.210 1.00 90.75 111 TYR A CA 1
ATOM 842 C C . TYR A 1 111 ? 4.259 -3.457 12.992 1.00 90.75 111 TYR A C 1
ATOM 844 O O . TYR A 1 111 ? 5.102 -4.103 12.380 1.00 90.75 111 TYR A O 1
ATOM 852 N N . ASP A 1 112 ? 4.201 -3.441 14.327 1.00 88.31 112 ASP A N 1
ATOM 853 C CA . ASP A 1 112 ? 5.197 -4.097 15.192 1.00 88.31 112 ASP A CA 1
ATOM 854 C C . ASP A 1 112 ? 5.201 -5.634 15.065 1.00 88.31 112 ASP A C 1
ATOM 856 O O . ASP A 1 112 ? 6.151 -6.300 15.479 1.00 88.31 112 ASP A O 1
ATOM 860 N N . ALA A 1 113 ? 4.124 -6.214 14.526 1.00 87.88 113 ALA A N 1
ATOM 861 C CA . ALA A 1 113 ? 4.015 -7.648 14.275 1.00 87.88 113 ALA A CA 1
ATOM 862 C C . ALA A 1 113 ? 4.608 -8.069 12.918 1.00 87.88 113 ALA A C 1
ATOM 864 O O . ALA A 1 113 ? 4.835 -9.262 12.707 1.00 87.88 113 ALA A O 1
ATOM 865 N N . LEU A 1 114 ? 4.835 -7.116 12.009 1.00 88.44 114 LEU A N 1
ATOM 866 C CA . LEU A 1 114 ? 5.377 -7.356 10.675 1.00 88.44 114 LEU A CA 1
ATOM 867 C C . LEU A 1 114 ? 6.909 -7.334 10.682 1.00 88.44 114 LEU A C 1
ATOM 869 O O . LEU A 1 114 ? 7.548 -6.744 11.549 1.00 88.44 114 LEU A O 1
ATOM 873 N N . GLU A 1 115 ? 7.508 -7.964 9.672 1.00 89.38 115 GLU A N 1
ATOM 874 C CA . GLU A 1 115 ? 8.948 -7.860 9.426 1.00 89.38 115 GLU A CA 1
ATOM 875 C C . GLU A 1 115 ? 9.324 -6.424 9.055 1.00 89.38 115 GLU A C 1
ATOM 877 O O . GLU A 1 115 ? 8.596 -5.780 8.302 1.00 89.38 115 GLU A O 1
ATOM 882 N N . GLU A 1 116 ? 10.456 -5.924 9.552 1.00 89.94 116 GLU A N 1
ATOM 883 C CA . GLU A 1 116 ? 10.951 -4.587 9.211 1.00 89.94 116 GLU A CA 1
ATOM 884 C C . GLU A 1 116 ? 11.146 -4.424 7.687 1.00 89.94 116 GLU A C 1
ATOM 886 O O . GLU A 1 116 ? 11.514 -5.382 7.001 1.00 89.94 116 GLU A O 1
ATOM 891 N N . PRO A 1 117 ? 10.891 -3.228 7.125 1.00 92.19 117 PRO A N 1
ATOM 892 C CA . PRO A 1 117 ? 11.126 -2.978 5.707 1.00 92.19 117 PRO A CA 1
ATOM 893 C C . PRO A 1 117 ? 12.613 -3.131 5.367 1.00 92.19 117 PRO A C 1
ATOM 895 O O . PRO A 1 117 ? 13.478 -2.578 6.049 1.00 92.19 117 PRO A O 1
ATOM 898 N N . GLY A 1 118 ? 12.905 -3.855 4.285 1.00 93.06 118 GLY A N 1
ATOM 899 C CA . GLY A 1 118 ? 14.266 -3.977 3.760 1.00 93.06 118 GLY A CA 1
ATOM 900 C C . GLY A 1 118 ? 14.775 -2.675 3.130 1.00 93.06 118 GLY A C 1
ATOM 901 O O . GLY A 1 118 ? 14.000 -1.761 2.851 1.00 93.06 118 GLY A O 1
ATOM 902 N N . ASP A 1 119 ? 16.078 -2.604 2.852 1.00 93.75 119 ASP A N 1
ATOM 903 C CA . ASP A 1 119 ? 16.725 -1.403 2.293 1.00 93.75 119 ASP A CA 1
ATOM 904 C C . ASP A 1 119 ? 16.070 -0.933 0.978 1.00 93.75 119 ASP A C 1
ATOM 906 O O . ASP A 1 119 ? 15.726 0.240 0.850 1.00 93.75 119 ASP A O 1
ATOM 910 N N . ASP A 1 120 ? 15.794 -1.854 0.045 1.00 93.50 120 ASP A N 1
ATOM 911 C CA . ASP A 1 120 ? 15.132 -1.540 -1.234 1.00 93.50 120 ASP A CA 1
ATOM 912 C C . ASP A 1 120 ? 13.705 -0.981 -1.037 1.00 93.50 120 ASP A C 1
ATOM 914 O O . ASP A 1 120 ? 13.241 -0.134 -1.806 1.00 93.50 120 ASP A O 1
ATOM 918 N N . GLU A 1 121 ? 12.989 -1.453 -0.007 1.00 95.19 121 GLU A N 1
ATOM 919 C CA . GLU A 1 121 ? 11.657 -0.945 0.343 1.00 95.19 121 GLU A CA 1
ATOM 920 C C . GLU A 1 121 ? 11.762 0.483 0.895 1.00 95.19 121 GLU A C 1
ATOM 922 O O . GLU A 1 121 ? 11.008 1.359 0.466 1.00 95.19 121 GLU A O 1
ATOM 927 N N . ASN A 1 122 ? 12.722 0.733 1.792 1.00 93.88 122 ASN A N 1
ATOM 928 C CA . ASN A 1 122 ? 12.963 2.048 2.391 1.00 93.88 122 ASN A CA 1
ATOM 929 C C . ASN A 1 122 ? 13.365 3.097 1.345 1.00 93.88 122 ASN A C 1
ATOM 931 O O . ASN A 1 122 ? 12.790 4.186 1.322 1.00 93.88 122 ASN A O 1
ATOM 935 N N . ASP A 1 123 ? 14.253 2.740 0.412 1.00 93.25 123 ASP A N 1
ATOM 936 C CA . ASP A 1 123 ? 14.657 3.609 -0.700 1.00 93.25 123 ASP A CA 1
ATOM 937 C C . ASP A 1 123 ? 13.447 4.069 -1.532 1.00 93.25 123 ASP A C 1
ATOM 939 O O . ASP A 1 123 ? 13.389 5.202 -2.024 1.00 93.25 123 ASP A O 1
ATOM 943 N N . MET A 1 124 ? 12.452 3.192 -1.706 1.00 93.56 124 MET A N 1
ATOM 944 C CA . MET A 1 124 ? 11.210 3.538 -2.396 1.00 93.56 124 MET A CA 1
ATOM 945 C C . MET A 1 124 ? 10.236 4.304 -1.493 1.00 93.56 124 MET A C 1
ATOM 947 O O . MET A 1 124 ? 9.563 5.218 -1.976 1.00 93.56 124 MET A O 1
ATOM 951 N N . LEU A 1 125 ? 10.149 3.986 -0.202 1.00 93.00 125 LEU A N 1
ATOM 952 C CA . LEU A 1 125 ? 9.296 4.695 0.759 1.00 93.00 125 LEU A CA 1
ATOM 953 C C . LEU A 1 125 ? 9.703 6.163 0.933 1.00 93.00 125 LEU A C 1
ATOM 955 O O . LEU A 1 125 ? 8.822 7.015 1.031 1.00 93.00 125 LEU A O 1
ATOM 959 N N . ASP A 1 126 ? 10.990 6.496 0.826 1.00 91.88 126 ASP A N 1
ATOM 960 C CA . ASP A 1 126 ? 11.491 7.882 0.845 1.00 91.88 126 ASP A CA 1
ATOM 961 C C . ASP A 1 126 ? 10.893 8.764 -0.263 1.00 91.88 126 ASP A C 1
ATOM 963 O O . ASP A 1 126 ? 10.862 9.997 -0.192 1.00 91.88 126 ASP A O 1
ATOM 967 N N . LEU A 1 127 ? 10.392 8.133 -1.322 1.00 90.19 127 LEU A N 1
ATOM 968 C CA . LEU A 1 127 ? 9.753 8.793 -2.447 1.00 90.19 127 LEU A CA 1
ATOM 969 C C . LEU A 1 127 ? 8.239 8.987 -2.255 1.00 90.19 127 LEU A C 1
ATOM 971 O O . LEU A 1 127 ? 7.619 9.676 -3.076 1.00 90.19 127 LEU A O 1
ATOM 975 N N . ALA A 1 128 ? 7.647 8.358 -1.233 1.00 91.50 128 ALA A N 1
ATOM 976 C CA . ALA A 1 128 ? 6.218 8.375 -0.945 1.00 91.50 128 ALA A CA 1
ATOM 977 C C . ALA A 1 128 ? 5.740 9.743 -0.430 1.00 91.50 128 ALA A C 1
ATOM 979 O O . ALA A 1 128 ? 6.492 10.541 0.132 1.00 91.50 128 ALA A O 1
ATOM 980 N N . PHE A 1 129 ? 4.457 10.036 -0.636 1.00 86.81 129 PHE A N 1
ATOM 981 C CA . PHE A 1 129 ? 3.851 11.273 -0.156 1.00 86.81 129 PHE A CA 1
ATOM 982 C C . PHE A 1 129 ? 3.247 11.059 1.234 1.00 86.81 129 PHE A C 1
ATOM 984 O O . PHE A 1 129 ? 2.426 10.168 1.421 1.00 86.81 129 PHE A O 1
ATOM 991 N N . GLY A 1 130 ? 3.609 11.909 2.199 1.00 87.94 130 GLY A N 1
ATOM 992 C CA . GLY A 1 130 ? 3.083 11.797 3.562 1.00 87.94 130 GLY A CA 1
ATOM 993 C C . GLY A 1 130 ? 3.586 10.555 4.299 1.00 87.94 130 GLY A C 1
ATOM 994 O O . GLY A 1 130 ? 2.804 9.908 4.990 1.00 87.94 130 GLY A O 1
ATOM 995 N N . LEU A 1 131 ? 4.869 10.222 4.123 1.00 91.31 131 LEU A N 1
ATOM 996 C CA . LEU A 1 131 ? 5.533 9.131 4.832 1.00 91.31 131 LEU A CA 1
ATOM 997 C C . LEU A 1 131 ? 5.405 9.305 6.356 1.00 91.31 131 LEU A C 1
ATOM 999 O O . LEU A 1 131 ? 5.580 10.403 6.890 1.00 91.31 131 LEU A O 1
ATOM 1003 N N . THR A 1 132 ? 5.103 8.206 7.036 1.00 92.31 132 THR A N 1
ATOM 1004 C CA . THR A 1 132 ? 4.994 8.078 8.496 1.00 92.31 132 THR A CA 1
ATOM 1005 C C . THR A 1 132 ? 5.865 6.923 8.984 1.00 92.31 132 THR A C 1
ATOM 1007 O O . THR A 1 132 ? 6.249 6.067 8.193 1.00 92.31 132 THR A O 1
ATOM 1010 N N . ASP A 1 133 ? 6.104 6.839 10.293 1.00 91.19 133 ASP A N 1
ATOM 1011 C CA . ASP A 1 133 ? 6.923 5.768 10.887 1.00 91.19 133 ASP A CA 1
ATOM 1012 C C . ASP A 1 133 ? 6.322 4.360 10.701 1.00 91.19 133 ASP A C 1
ATOM 1014 O O . ASP A 1 133 ? 7.043 3.371 10.716 1.00 91.19 133 ASP A O 1
ATOM 1018 N N . THR A 1 134 ? 5.004 4.263 10.500 1.00 94.38 134 THR A N 1
ATOM 1019 C CA . THR A 1 134 ? 4.279 2.999 10.270 1.00 94.38 134 THR A CA 1
ATOM 1020 C C . THR A 1 134 ? 3.898 2.781 8.802 1.00 94.38 134 THR A C 1
ATOM 1022 O O . THR A 1 134 ? 2.979 2.021 8.476 1.00 94.38 134 THR A O 1
ATOM 1025 N N . SER A 1 135 ? 4.557 3.503 7.896 1.00 94.94 135 SER A N 1
ATOM 1026 C CA . SER A 1 135 ? 4.334 3.392 6.458 1.00 94.94 135 SER A CA 1
ATOM 1027 C C . SER A 1 135 ? 5.015 2.163 5.874 1.00 94.94 135 SER A C 1
ATOM 1029 O O . SER A 1 135 ? 6.169 1.889 6.182 1.00 94.94 135 SER A O 1
ATOM 1031 N N . ARG A 1 136 ? 4.314 1.456 4.984 1.00 95.62 136 ARG A N 1
ATOM 1032 C CA . ARG A 1 136 ? 4.829 0.289 4.254 1.00 95.62 136 ARG A CA 1
ATOM 1033 C C . ARG A 1 136 ? 4.394 0.298 2.798 1.00 95.62 136 ARG A C 1
ATOM 1035 O O . ARG A 1 136 ? 3.426 0.972 2.433 1.00 95.62 136 ARG A O 1
ATOM 1042 N N . LEU A 1 137 ? 5.097 -0.454 1.954 1.00 95.44 137 LEU A N 1
ATOM 1043 C CA . LEU A 1 137 ? 4.620 -0.757 0.608 1.00 95.44 137 LEU A CA 1
ATOM 1044 C C . LEU A 1 137 ? 3.605 -1.901 0.688 1.00 95.44 137 LEU A C 1
ATOM 1046 O O . LEU A 1 137 ? 3.958 -3.037 0.995 1.00 95.44 137 LEU A O 1
ATOM 1050 N N . GLY A 1 138 ? 2.337 -1.625 0.375 1.00 93.81 138 GLY A N 1
ATOM 1051 C CA . GLY A 1 138 ? 1.251 -2.605 0.483 1.00 93.81 138 GLY A CA 1
ATOM 1052 C C . GLY A 1 138 ? 1.452 -3.863 -0.371 1.00 93.81 138 GLY A C 1
ATOM 1053 O O . GLY A 1 138 ? 0.881 -4.902 -0.071 1.00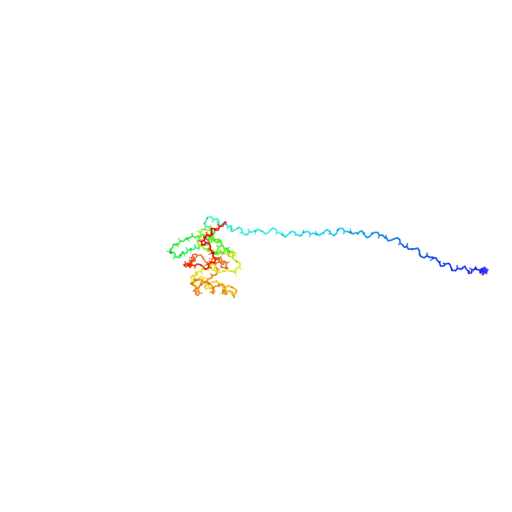 93.81 138 GLY A O 1
ATOM 1054 N N . CYS A 1 139 ? 2.297 -3.811 -1.402 1.00 94.00 139 CYS A N 1
ATOM 1055 C CA . CYS A 1 139 ? 2.644 -4.991 -2.196 1.00 94.00 139 CYS A CA 1
ATOM 1056 C C . CYS A 1 139 ? 3.638 -5.951 -1.520 1.00 94.00 139 CYS A C 1
ATOM 1058 O O . CYS A 1 139 ? 3.779 -7.077 -1.980 1.00 94.00 139 CYS A O 1
ATOM 1060 N N . GLN A 1 140 ? 4.362 -5.512 -0.486 1.00 94.44 140 GLN A N 1
ATOM 1061 C CA . GLN A 1 140 ? 5.309 -6.355 0.260 1.00 94.44 140 GLN A CA 1
ATOM 1062 C C . GLN A 1 140 ? 4.694 -6.917 1.544 1.00 94.44 140 GLN A C 1
ATOM 1064 O O . GLN A 1 140 ? 5.160 -7.922 2.083 1.00 94.44 140 GLN A O 1
ATOM 1069 N N . VAL A 1 141 ? 3.620 -6.290 2.026 1.00 93.56 141 VAL A N 1
ATOM 1070 C CA . VAL A 1 141 ? 2.914 -6.720 3.230 1.00 93.56 141 VAL A CA 1
ATOM 1071 C C . VAL A 1 141 ? 1.942 -7.841 2.880 1.00 93.56 141 VAL A C 1
ATOM 1073 O O . VAL A 1 141 ? 0.949 -7.626 2.183 1.00 93.56 141 VAL A O 1
ATOM 1076 N N . HIS A 1 142 ? 2.234 -9.029 3.404 1.00 92.12 142 HIS A N 1
ATOM 1077 C CA . HIS A 1 142 ? 1.382 -10.205 3.286 1.00 92.12 142 HIS A CA 1
ATOM 1078 C C . HIS A 1 142 ? 0.478 -10.318 4.511 1.00 92.12 142 HIS A C 1
ATOM 1080 O O . HIS A 1 142 ? 0.867 -9.993 5.634 1.00 92.12 142 HIS A O 1
ATOM 1086 N N . VAL A 1 143 ? -0.749 -10.777 4.298 1.00 90.75 143 VAL A N 1
ATOM 1087 C CA . VAL A 1 143 ? -1.739 -10.868 5.364 1.00 90.75 143 VAL A CA 1
ATOM 1088 C C . VAL A 1 143 ? -1.589 -12.187 6.117 1.00 90.75 143 VAL A C 1
ATOM 1090 O O . VAL A 1 143 ? -1.909 -13.250 5.598 1.00 90.75 143 VAL A O 1
ATOM 1093 N N . ASP A 1 144 ? -1.177 -12.119 7.378 1.00 90.88 144 ASP A N 1
ATOM 1094 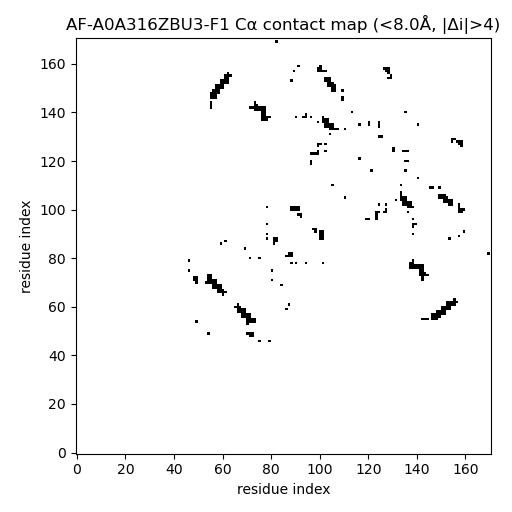C CA . ASP A 1 144 ? -1.266 -13.247 8.320 1.00 90.88 144 ASP A CA 1
ATOM 1095 C C . ASP A 1 144 ? -2.532 -13.226 9.188 1.00 90.88 144 ASP A C 1
ATOM 1097 O O . ASP A 1 144 ? -3.177 -12.192 9.370 1.00 90.88 144 ASP A O 1
ATOM 1101 N N . LYS A 1 145 ? -2.847 -14.363 9.823 1.00 88.44 145 LYS A N 1
ATOM 1102 C CA . LYS A 1 145 ? -3.991 -14.510 10.749 1.00 88.44 145 LYS A CA 1
ATOM 1103 C C . LYS A 1 145 ? -3.995 -13.516 11.921 1.00 88.44 145 LYS A C 1
ATOM 1105 O O . LYS A 1 145 ? -5.057 -13.261 12.484 1.00 88.44 145 LYS A O 1
ATOM 1110 N N . SER A 1 146 ? -2.839 -12.975 12.305 1.00 87.88 146 SER A N 1
ATOM 1111 C CA . SER A 1 146 ? -2.700 -11.944 13.346 1.00 87.88 146 SER A CA 1
ATOM 1112 C C . SER A 1 146 ? -3.269 -10.583 12.937 1.00 87.88 146 SER A C 1
ATOM 1114 O O . SER A 1 146 ? -3.516 -9.749 13.804 1.00 87.88 146 SER A O 1
ATOM 1116 N N . HIS A 1 147 ? -3.509 -10.359 11.645 1.00 87.81 147 HIS A N 1
ATOM 1117 C CA . HIS A 1 147 ? -3.998 -9.093 11.100 1.00 87.81 147 HIS A CA 1
ATOM 1118 C C . HIS A 1 147 ? -5.532 -9.034 10.982 1.00 87.81 147 HIS A C 1
ATOM 1120 O O . HIS A 1 147 ? -6.065 -8.173 10.283 1.00 87.81 147 HIS A O 1
ATOM 1126 N N . ASP A 1 148 ? -6.268 -9.934 11.651 1.00 90.44 148 ASP A N 1
ATOM 1127 C CA . ASP A 1 148 ? -7.736 -9.917 11.632 1.00 90.44 148 ASP A CA 1
ATOM 1128 C C . ASP A 1 148 ? -8.292 -8.658 12.305 1.00 90.44 148 ASP A C 1
ATOM 1130 O O . ASP A 1 148 ? -8.217 -8.487 13.520 1.00 90.44 148 ASP A O 1
ATOM 1134 N N . GLY A 1 149 ? -8.913 -7.800 11.499 1.00 90.56 149 GLY A N 1
ATOM 1135 C CA . GLY A 1 149 ? -9.456 -6.512 11.917 1.00 90.56 149 GLY A CA 1
ATOM 1136 C C . GLY A 1 149 ? -8.502 -5.332 11.725 1.00 90.56 149 GLY A C 1
ATOM 1137 O O . GLY A 1 149 ? -8.815 -4.246 12.206 1.00 90.56 149 GLY A O 1
ATOM 1138 N N . MET A 1 150 ? -7.379 -5.515 11.025 1.00 93.31 150 MET A N 1
ATOM 1139 C CA . MET A 1 150 ? -6.431 -4.436 10.752 1.00 93.31 150 MET A CA 1
ATOM 1140 C C . MET A 1 150 ? -7.059 -3.339 9.879 1.00 93.31 150 MET A C 1
ATOM 1142 O O . MET A 1 150 ? -7.675 -3.618 8.845 1.00 93.31 150 MET A O 1
ATOM 1146 N N . VAL A 1 151 ? -6.856 -2.081 10.282 1.00 94.62 151 VAL A N 1
ATOM 1147 C CA . VAL A 1 151 ? -7.275 -0.894 9.525 1.00 94.62 151 VAL A CA 1
ATOM 1148 C C . VAL A 1 151 ? -6.108 -0.381 8.688 1.00 94.62 151 VAL A C 1
ATOM 1150 O O . VAL A 1 151 ? -5.163 0.186 9.222 1.00 94.62 151 VAL A O 1
ATOM 1153 N N . VAL A 1 152 ? -6.175 -0.554 7.375 1.00 95.19 152 VAL A N 1
ATOM 1154 C CA . VAL A 1 152 ? -5.182 -0.061 6.418 1.00 95.19 152 VAL A CA 1
ATOM 1155 C C . VAL A 1 152 ? -5.601 1.328 5.950 1.00 95.19 152 VAL A C 1
ATOM 1157 O O . VAL A 1 152 ? -6.628 1.486 5.291 1.00 95.19 152 VAL A O 1
ATOM 1160 N N . GLN A 1 153 ? -4.814 2.349 6.279 1.00 94.81 153 GLN A N 1
ATOM 1161 C CA . GLN A 1 153 ? -5.091 3.724 5.876 1.00 94.81 153 GLN A CA 1
ATOM 1162 C C . GLN A 1 153 ? -4.393 4.047 4.551 1.00 94.81 153 GLN A C 1
ATOM 1164 O O . GLN A 1 153 ? -3.177 3.892 4.419 1.00 94.81 153 GLN A O 1
ATOM 1169 N N . LEU A 1 154 ? -5.156 4.563 3.588 1.00 93.12 154 LEU A N 1
ATOM 1170 C CA . LEU A 1 154 ? -4.626 5.075 2.327 1.00 93.12 154 LEU A CA 1
ATOM 1171 C C . LEU A 1 154 ? -4.163 6.533 2.494 1.00 93.12 154 LEU A C 1
ATOM 1173 O O . LEU A 1 154 ? -4.865 7.329 3.139 1.00 93.12 154 LEU A O 1
ATOM 1177 N N . PRO A 1 155 ? -3.004 6.912 1.920 1.00 89.38 155 PRO A N 1
ATOM 1178 C CA . PRO A 1 155 ? -2.530 8.290 1.930 1.00 89.38 155 PRO A CA 1
ATOM 1179 C C . PRO A 1 155 ? -3.417 9.192 1.059 1.00 89.38 155 PRO A C 1
ATOM 1181 O O . PRO A 1 155 ? -4.130 8.743 0.164 1.00 89.38 155 PRO A O 1
ATOM 1184 N N . ALA A 1 156 ? -3.356 10.506 1.298 1.00 85.00 156 ALA A N 1
ATOM 1185 C CA . ALA A 1 156 ? -4.188 11.481 0.586 1.00 85.00 156 ALA A CA 1
ATOM 1186 C C . ALA A 1 156 ? -3.871 11.611 -0.913 1.00 85.00 156 ALA A C 1
ATOM 1188 O O . ALA A 1 156 ? -4.717 12.047 -1.694 1.00 85.00 156 ALA A O 1
ATOM 1189 N N . ALA A 1 157 ? -2.644 11.275 -1.301 1.00 82.50 157 ALA A N 1
ATOM 1190 C CA . ALA A 1 157 ? -2.175 11.317 -2.673 1.00 82.50 157 ALA A CA 1
ATOM 1191 C C . ALA A 1 157 ? -1.029 10.322 -2.857 1.00 82.50 157 ALA A C 1
ATOM 1193 O O . ALA A 1 157 ? -0.242 10.098 -1.939 1.00 82.50 157 ALA A O 1
ATOM 1194 N N . THR A 1 158 ? -0.902 9.783 -4.064 1.00 81.44 158 THR A N 1
ATOM 1195 C CA . THR A 1 158 ? 0.214 8.938 -4.495 1.00 81.44 158 THR A CA 1
ATOM 1196 C C . THR A 1 158 ? 1.043 9.688 -5.535 1.00 81.44 158 THR A C 1
ATOM 1198 O O . THR A 1 158 ? 0.539 10.506 -6.311 1.00 81.44 158 THR A O 1
ATOM 1201 N N . ARG A 1 159 ? 2.358 9.445 -5.557 1.00 77.94 159 ARG A N 1
ATOM 1202 C CA . ARG A 1 159 ? 3.262 10.114 -6.500 1.00 77.94 159 ARG A CA 1
ATOM 1203 C C . ARG A 1 159 ? 3.381 9.309 -7.789 1.00 77.94 159 ARG A C 1
ATOM 1205 O O . ARG A 1 159 ? 4.269 8.469 -7.923 1.00 77.94 159 ARG A O 1
ATOM 1212 N N . ASN A 1 160 ? 2.515 9.604 -8.751 1.00 79.31 160 ASN A N 1
ATOM 1213 C CA . ASN A 1 160 ? 2.500 8.936 -10.048 1.00 79.31 160 ASN A CA 1
ATOM 1214 C C . ASN A 1 160 ? 2.790 9.922 -11.190 1.00 79.31 160 ASN A C 1
ATOM 1216 O O . ASN A 1 160 ? 2.053 10.886 -11.386 1.00 79.31 160 ASN A O 1
ATOM 1220 N N . MET A 1 161 ? 3.865 9.702 -11.956 1.00 69.75 161 MET A N 1
ATOM 1221 C CA . MET A 1 161 ? 4.198 10.534 -13.123 1.00 69.75 161 MET A CA 1
ATOM 1222 C C . MET A 1 161 ? 3.356 10.123 -14.337 1.00 69.75 161 MET A C 1
ATOM 1224 O O . MET A 1 161 ? 3.867 9.561 -15.304 1.00 69.75 161 MET A O 1
ATOM 1228 N N . ARG A 1 162 ? 2.053 10.410 -14.299 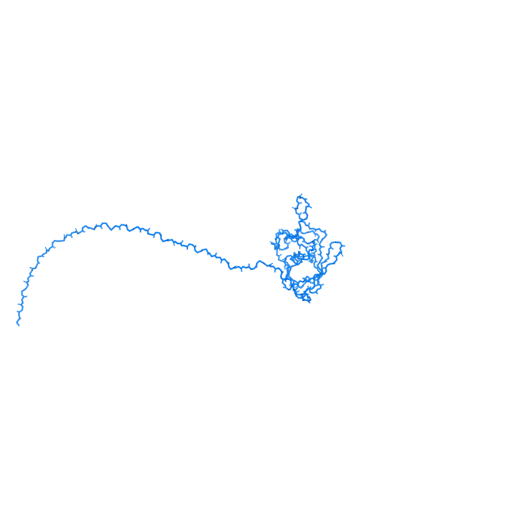1.00 68.81 162 ARG A N 1
ATOM 1229 C CA . ARG A 1 162 ? 1.182 10.325 -15.478 1.00 68.81 162 ARG A CA 1
ATOM 1230 C C . ARG A 1 162 ? 1.060 11.693 -16.136 1.00 68.81 162 ARG A C 1
ATOM 1232 O O . ARG A 1 162 ? 0.676 12.666 -15.497 1.00 68.81 162 ARG A O 1
ATOM 1239 N N . VAL A 1 163 ? 1.417 11.768 -17.417 1.00 71.19 163 VAL A N 1
ATOM 1240 C CA . VAL A 1 163 ? 1.440 13.017 -18.205 1.00 71.19 163 VAL A CA 1
ATOM 1241 C C . VAL A 1 163 ? 0.031 13.439 -18.647 1.00 71.19 163 VAL A C 1
ATOM 1243 O O . VAL A 1 163 ? -0.211 14.606 -18.936 1.00 71.19 163 VAL A O 1
ATOM 1246 N N . ASP A 1 164 ? -0.909 12.499 -18.681 1.00 70.44 164 ASP A N 1
ATOM 1247 C CA . ASP A 1 164 ? -2.266 12.643 -19.208 1.00 70.44 164 ASP A CA 1
ATOM 1248 C C . ASP A 1 164 ? -3.351 12.763 -18.122 1.00 70.44 164 ASP A C 1
ATOM 1250 O O . ASP A 1 164 ? -4.512 13.009 -18.444 1.00 70.44 164 ASP A O 1
ATOM 1254 N N . GLY A 1 165 ? -2.996 12.610 -16.839 1.00 64.00 165 GLY A N 1
ATOM 1255 C CA . GLY A 1 165 ? -3.924 12.745 -15.708 1.00 64.00 165 GLY A CA 1
ATOM 1256 C C . GLY A 1 165 ? -5.055 11.707 -15.671 1.00 64.00 165 GLY A C 1
ATOM 1257 O O . GLY A 1 165 ? -5.970 11.837 -14.857 1.00 64.00 165 GLY A O 1
ATOM 1258 N N . SER A 1 166 ? -5.013 10.687 -16.533 1.00 70.50 166 SER A N 1
ATOM 1259 C CA . SER A 1 166 ? -5.981 9.595 -16.527 1.00 70.50 166 SER A CA 1
ATOM 1260 C C . SER A 1 166 ? -5.655 8.623 -15.389 1.00 70.50 166 SER A C 1
ATOM 1262 O O . SER A 1 166 ? -4.505 8.222 -15.200 1.00 70.50 166 SER A O 1
ATOM 1264 N N . LYS A 1 167 ? -6.665 8.263 -14.589 1.00 66.69 167 LYS A N 1
ATOM 1265 C CA . LYS A 1 167 ? -6.538 7.196 -13.592 1.00 66.69 167 LYS A CA 1
ATOM 1266 C C . LYS A 1 167 ? -6.814 5.869 -14.297 1.00 66.69 167 LYS A C 1
ATOM 1268 O O . LYS A 1 167 ? -7.935 5.688 -14.777 1.00 66.69 167 LYS A O 1
ATOM 1273 N N . PRO A 1 168 ? -5.833 4.963 -14.418 1.00 66.12 168 PRO A N 1
ATOM 1274 C CA . PRO A 1 168 ? -6.098 3.644 -14.961 1.00 66.12 168 PRO A CA 1
ATOM 1275 C C . PRO A 1 168 ? -6.939 2.874 -13.960 1.00 66.12 168 PRO A C 1
ATOM 1277 O O . PRO A 1 168 ? -6.594 2.778 -12.785 1.00 66.12 168 PRO A O 1
ATOM 1280 N N . THR A 1 169 ? -8.026 2.302 -14.444 1.00 63.78 169 THR A N 1
ATOM 1281 C CA . THR A 1 169 ? -8.714 1.228 -13.739 1.00 63.78 169 THR A CA 1
ATOM 1282 C C . THR A 1 169 ? -7.860 -0.027 -13.841 1.00 63.78 169 THR A C 1
ATOM 1284 O O . THR A 1 169 ? -7.374 -0.325 -14.936 1.00 63.78 169 THR A O 1
ATOM 1287 N N . HIS A 1 170 ? -7.691 -0.758 -12.740 1.00 62.91 170 HIS A N 1
ATOM 1288 C CA . HIS A 1 170 ? -7.097 -2.089 -12.801 1.00 62.91 170 HIS A CA 1
ATOM 1289 C C . HIS A 1 170 ? -7.925 -2.954 -13.766 1.00 62.91 170 HIS A C 1
ATOM 1291 O O . HIS A 1 170 ? -9.156 -2.867 -13.772 1.00 62.91 170 HIS A O 1
ATOM 1297 N N . HIS A 1 171 ? -7.254 -3.685 -14.654 1.00 50.19 171 HIS A N 1
ATOM 1298 C CA . HIS A 1 171 ? -7.898 -4.554 -15.644 1.00 50.19 171 HIS A CA 1
ATOM 1299 C C . HIS A 1 171 ? -8.077 -5.969 -15.104 1.00 50.19 171 HIS A C 1
ATOM 1301 O O . HIS A 1 171 ? -7.294 -6.348 -14.202 1.00 50.19 171 HIS A O 1
#

Foldseek 3Di:
DDDDDDDDDDDDDDDPDDDDDDPDDDPPPDPPPPPDDDPPDDPPDDQDDDDPPDAAWEWEQEPVRDIDIDGHHFFDFQVNRCLVVVHPQDDPPVLPLPAQSQKKAWDPVVLVVDDDDDPSFVVRLVVWDPRDPRIGRRSVDTDDPVCRYTYIYDDNDGDDPDPVPDDDRDD

Secondary structure (DSSP, 8-state):
-------PPP---------PPPP-------------PPPP-PPP----PPPTT-SEEEEEE-TT--EEEEEE-TT-BHHHHHHHTT-----TTTTSSS-STTEEE--HHHHTTSPPPPHHHHHHHTTSTT--TTEEETTT-B--GGGTTEEEEPPS------SS---PPP-

Sequence (171 aa):
MLRPLFRLRPLARSSLAALAPRPLAPLRLAPVARALHVSAVRAHGSITRPPKGEGIRLIFRDAKGEEKEVRCNEGDDILGVAHEWDIELEGACEGSIACSTCHVILPPEHYDALEEPGDDENDMLDLAFGLTDTSRLGCQVHVDKSHDGMVVQLPAATRNMRVDGSKPTHH

Nearest PDB structures (foldseek):
  2wlb-assembly2_B  TM=9.614E-01  e=6.941E-15  Schizosaccharomyces pombe
  8rmf-assembly1_I  TM=9.319E-01  e=4.304E-14  Homo sapiens
  2y5c-assembly1_A  TM=9.792E-01  e=3.040E-13  Homo sapiens
  8rmg-assembly1_I  TM=9.797E-01  e=1.885E-12  Homo sapiens
  2mje-assembly1_A  TM=8.136E-01  e=1.026E-11  Saccharomyces cerevisiae S288C

Organism: NCBI:txid58919

InterPro domains:
  IPR001041 2Fe-2S ferredoxin-type iron-sulfur binding domain [PF00111] (64-143)
  IPR001041 2Fe-2S ferredoxin-type iron-sulfur binding domain [PS51085] (54-158)
  IPR001041 2Fe-2S ferredoxin-type iron-sulfur binding domain [cd00207] (65-153)
  IPR001055 Adrenodoxin-like [PR00355] (93-103)
  IPR001055 Adrenodoxin-like [PR00355] (112-126)
  IPR001055 Adrenodoxin-like [PR00355] (135-143)
  IPR001055 Adrenodoxin-like [PTHR23426] (50-168)
  IPR012675 Beta-grasp domain superfamily [G3DSA:3.10.20.30] (52-169)
  IPR018298 Adrenodoxin, iron-sulphur binding site [PS00814] (93-103)
  IPR036010 2Fe-2S ferredoxin-like superfamily [SSF54292] (59-156)

Radius of gyration: 37.98 Å; Cα contacts (8 Å, |Δi|>4): 217; chains: 1; bounding box: 86×105×69 Å

Solvent-accessible surface area (backbone atoms only — not comparable to full-atom values): 11278 Å² total; per-residue (Å²): 135,85,84,86,76,90,75,90,74,81,89,76,79,88,74,87,75,81,82,74,83,74,81,82,74,80,84,76,80,71,84,78,76,78,79,82,80,76,78,79,88,68,80,75,84,69,84,74,77,57,61,94,92,54,60,42,36,38,30,41,29,44,64,86,67,54,74,46,82,46,75,41,48,76,69,42,31,49,44,60,54,29,56,77,67,74,43,100,65,46,54,90,50,75,63,65,76,75,58,34,33,31,47,31,37,44,48,64,83,60,46,75,74,48,81,79,80,50,72,70,53,47,66,32,46,77,66,33,53,85,72,55,97,44,49,44,52,24,50,76,44,57,35,51,81,87,47,56,65,39,56,41,34,42,53,85,54,63,72,71,98,63,95,79,77,74,82,81,73,87,128

Mean predicted aligned error: 14.42 Å